Protein AF-A0A432UEW3-F1 (afdb_monomer_lite)

Sequence (160 aa):
MAYQWLPPSKKHQPLWPGECVEVRELSNGLRLEIWDYSRRLAGDRWLVGLLVQIPIHPDPRFFSSPEFYERFLREEEVFYYRYRKERHFVDEKERETVFETLKENFLRAALDYLSHPEFAERFLRAEVPLYERRVQWEEEVRRKEEEAEKMEELWRDRPI

Radius of gyration: 21.71 Å; chains: 1; bounding box: 68×24×52 Å

Foldseek 3Di:
DDDDDDADDPVDDGPAHKDFPDWDQFLLRWIKTWIWPKDDDDDQKIKTKIKIKIWAADDPVLAPDPVLVVVCCVPPRTDIDMDMDIDTRDGNVCNVVVNVVVVVVCCVVCRVVCNDNCNSVVVSNVVNVVSVVVVVVVVVVVVVVVVVVVVVVVVVPDDD

Secondary structure (DSSP, 8-state):
--------BTTB--SS--EEEEEEE-TTSPEEEEEE--EEEETTEEEEEEEEEEEEPPPGGGSSSHHHHHHHHHHTSSEEEEEEEEEEEEETTTHHHHHHHHHHHHHHHHHHHHTSTTHHHHHHHHHHHHHHHHHHHHHHHHHHHHHHHHHHHHHHT---

Structure (mmCIF, N/CA/C/O backbone):
data_AF-A0A432UEW3-F1
#
_entry.id   AF-A0A432UEW3-F1
#
loop_
_atom_site.group_PDB
_atom_site.id
_atom_site.type_symbol
_atom_site.label_atom_id
_atom_site.label_alt_id
_atom_site.label_comp_id
_atom_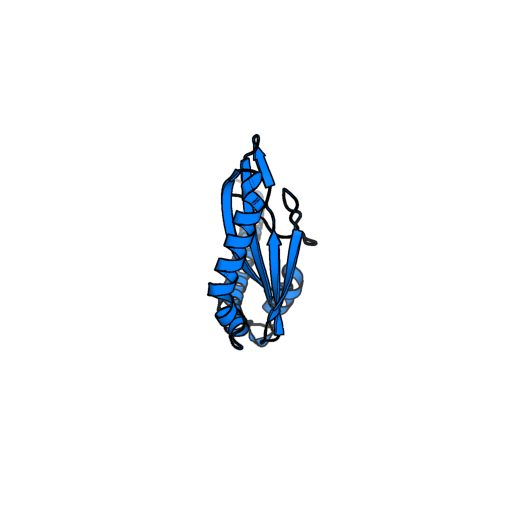site.label_asym_id
_atom_site.label_entity_id
_atom_site.label_seq_id
_atom_site.pdbx_PDB_ins_code
_atom_site.Cartn_x
_atom_site.Cartn_y
_atom_site.Cartn_z
_atom_site.occupancy
_atom_site.B_iso_or_equiv
_atom_site.auth_seq_id
_atom_site.auth_comp_id
_atom_site.auth_asym_id
_atom_site.auth_atom_id
_atom_site.pdbx_PDB_model_num
ATOM 1 N N . MET A 1 1 ? 14.642 12.620 4.068 1.00 53.34 1 MET A N 1
ATOM 2 C CA . MET A 1 1 ? 13.251 12.172 3.823 1.00 53.34 1 MET A CA 1
ATOM 3 C C . MET A 1 1 ? 12.720 11.556 5.108 1.00 53.34 1 MET A C 1
ATOM 5 O O . MET A 1 1 ? 13.492 10.893 5.789 1.00 53.34 1 MET A O 1
ATOM 9 N N . ALA A 1 2 ? 11.460 11.800 5.474 1.00 77.50 2 ALA A N 1
ATOM 10 C CA . ALA A 1 2 ? 10.847 11.118 6.615 1.00 77.50 2 ALA A CA 1
ATOM 11 C C . ALA A 1 2 ? 10.666 9.625 6.292 1.00 77.50 2 ALA A C 1
ATOM 13 O O . ALA A 1 2 ? 10.296 9.287 5.167 1.00 77.50 2 ALA A O 1
ATOM 14 N N . TYR A 1 3 ? 10.941 8.746 7.257 1.00 84.25 3 TYR A N 1
ATOM 15 C CA . TYR A 1 3 ? 10.779 7.301 7.086 1.00 84.25 3 TYR A CA 1
ATOM 16 C C . TYR A 1 3 ? 9.322 6.952 6.739 1.00 84.25 3 TYR A C 1
ATOM 18 O O . TYR A 1 3 ? 8.383 7.486 7.338 1.00 84.25 3 TYR A O 1
ATOM 26 N N . GLN A 1 4 ? 9.136 6.071 5.757 1.00 89.25 4 GLN A N 1
ATOM 27 C CA . GLN A 1 4 ? 7.827 5.544 5.384 1.00 89.25 4 GLN A CA 1
ATOM 28 C C . GLN A 1 4 ? 7.723 4.110 5.878 1.00 89.25 4 GLN A C 1
ATOM 30 O O . GLN A 1 4 ? 8.507 3.259 5.463 1.00 89.25 4 GLN A O 1
ATOM 35 N N . TRP A 1 5 ? 6.778 3.858 6.781 1.00 94.31 5 TRP A N 1
ATOM 36 C CA . TRP A 1 5 ? 6.542 2.505 7.257 1.00 94.31 5 TRP A CA 1
ATOM 37 C C . TRP A 1 5 ? 5.882 1.678 6.151 1.00 94.31 5 TRP A C 1
ATOM 39 O O . TRP A 1 5 ? 4.914 2.126 5.530 1.00 94.31 5 TRP A O 1
ATOM 49 N N . LEU A 1 6 ? 6.417 0.484 5.913 1.00 94.50 6 LEU A N 1
ATOM 50 C CA . LEU A 1 6 ? 5.873 -0.510 4.997 1.00 94.50 6 LEU A CA 1
ATOM 51 C C . LEU A 1 6 ? 5.756 -1.849 5.734 1.00 94.50 6 LEU A C 1
ATOM 53 O O . LEU A 1 6 ? 6.584 -2.129 6.605 1.00 94.50 6 LEU A O 1
ATOM 57 N N . PRO A 1 7 ? 4.784 -2.701 5.373 1.00 93.81 7 PRO A N 1
ATOM 58 C CA . PRO A 1 7 ? 4.665 -4.022 5.963 1.00 93.81 7 PRO A CA 1
ATOM 59 C C . PRO A 1 7 ? 5.916 -4.860 5.689 1.00 93.81 7 PRO A C 1
ATOM 61 O O . PRO A 1 7 ? 6.579 -4.666 4.661 1.00 93.81 7 PRO A O 1
ATOM 64 N N . PRO A 1 8 ? 6.247 -5.802 6.586 1.00 91.38 8 PRO A N 1
ATOM 65 C CA . PRO A 1 8 ? 7.364 -6.706 6.368 1.00 91.38 8 PRO A CA 1
ATOM 66 C C . PRO A 1 8 ? 7.162 -7.523 5.084 1.00 91.38 8 PRO A C 1
ATOM 68 O O . PRO A 1 8 ? 6.078 -8.040 4.817 1.00 91.38 8 PRO A O 1
ATOM 71 N N . SER A 1 9 ? 8.222 -7.654 4.290 1.00 89.00 9 SER A N 1
ATOM 72 C CA . SER A 1 9 ? 8.264 -8.448 3.060 1.00 89.00 9 SER A CA 1
ATOM 73 C C . SER A 1 9 ? 9.619 -9.145 2.923 1.00 89.00 9 SER A C 1
ATOM 75 O O . SER A 1 9 ? 10.547 -8.878 3.684 1.00 89.00 9 SER A O 1
ATOM 77 N N . LYS A 1 10 ? 9.786 -10.005 1.910 1.00 85.06 10 LYS A N 1
ATOM 78 C CA . LYS A 1 10 ? 11.089 -10.641 1.625 1.00 85.06 10 LYS A CA 1
ATOM 79 C C . LYS A 1 10 ? 12.219 -9.627 1.392 1.00 85.06 10 LYS A C 1
ATOM 81 O O . LYS A 1 10 ? 13.377 -9.956 1.615 1.00 85.06 10 LYS A O 1
ATOM 86 N N . LYS A 1 11 ? 11.886 -8.420 0.918 1.00 85.62 11 LYS A N 1
ATOM 87 C CA . LYS A 1 11 ? 12.845 -7.367 0.542 1.00 85.62 11 LYS A CA 1
ATOM 88 C C . LYS A 1 11 ? 12.912 -6.224 1.557 1.00 85.62 11 LYS A C 1
ATOM 90 O O . LYS A 1 11 ? 13.765 -5.352 1.427 1.00 85.62 11 LYS A O 1
ATOM 95 N N . HIS A 1 12 ? 12.015 -6.195 2.545 1.00 89.50 12 HIS A N 1
ATOM 96 C CA . HIS A 1 12 ? 11.904 -5.081 3.479 1.00 89.50 12 HIS A CA 1
ATOM 97 C C . HIS A 1 12 ? 11.569 -5.546 4.893 1.00 89.50 12 HIS A C 1
ATOM 99 O O . HIS A 1 12 ? 10.567 -6.221 5.117 1.00 89.50 12 HIS A O 1
ATOM 105 N N . GLN A 1 13 ? 12.365 -5.093 5.858 1.00 93.38 13 GLN A N 1
ATOM 106 C CA . GLN A 1 13 ? 12.051 -5.195 7.276 1.00 93.38 13 GLN A CA 1
ATOM 107 C C . GLN A 1 13 ? 11.826 -3.782 7.830 1.00 93.38 13 GLN A C 1
ATOM 109 O O . GLN A 1 13 ? 12.721 -2.940 7.698 1.00 93.38 13 GLN A O 1
ATOM 114 N N . PRO A 1 14 ? 10.656 -3.489 8.427 1.00 94.81 14 PRO A N 1
ATOM 115 C CA . PRO A 1 14 ? 10.401 -2.162 8.952 1.00 94.81 14 PRO A CA 1
ATOM 116 C C . PRO A 1 14 ? 11.228 -1.887 10.212 1.00 94.81 14 PRO A C 1
ATOM 118 O O . PRO A 1 14 ? 11.573 -2.798 10.963 1.00 94.81 14 PRO A O 1
ATOM 121 N N . LEU A 1 15 ? 11.514 -0.606 10.469 1.00 93.75 15 LEU A N 1
ATOM 122 C CA . LEU A 1 15 ? 12.294 -0.165 11.636 1.00 93.75 15 LEU A CA 1
ATOM 123 C C . LEU A 1 15 ? 11.607 -0.485 12.972 1.00 93.75 15 LEU A C 1
ATOM 125 O O . LEU A 1 15 ? 12.258 -0.524 14.012 1.00 93.75 15 LEU A O 1
ATOM 129 N N . TRP A 1 16 ? 10.291 -0.679 12.948 1.00 95.25 16 TRP A N 1
ATOM 130 C CA . TRP A 1 16 ? 9.495 -1.149 14.073 1.00 95.25 16 TRP A CA 1
ATOM 131 C C . TRP A 1 16 ? 8.341 -2.016 13.552 1.00 95.25 16 TRP A C 1
ATOM 133 O O . TRP A 1 16 ? 7.942 -1.864 12.391 1.00 95.25 16 TRP A O 1
ATOM 143 N N . PRO A 1 17 ? 7.810 -2.937 14.373 1.00 95.00 17 PRO A N 1
ATOM 144 C CA . PRO A 1 17 ? 6.758 -3.842 13.933 1.00 95.00 17 PRO A CA 1
ATOM 145 C C . PRO A 1 17 ? 5.433 -3.109 13.695 1.00 95.00 17 PRO A C 1
ATOM 147 O O . PRO A 1 17 ? 5.204 -2.013 14.199 1.00 95.00 17 PRO A O 1
ATOM 150 N N . GLY A 1 18 ? 4.554 -3.763 12.950 1.00 95.31 18 GLY A N 1
ATOM 151 C CA . GLY A 1 18 ? 3.145 -3.417 12.818 1.00 95.31 18 GLY A CA 1
ATOM 152 C C . GLY A 1 18 ? 2.343 -4.691 12.581 1.00 95.31 18 GLY A C 1
ATOM 153 O O . GLY A 1 18 ? 2.918 -5.744 12.294 1.00 95.31 18 GLY A O 1
ATOM 154 N N . GLU A 1 19 ? 1.031 -4.596 12.715 1.00 96.81 19 GLU A N 1
ATOM 155 C CA . GLU A 1 19 ? 0.112 -5.727 12.677 1.00 96.81 19 GLU A CA 1
ATOM 156 C C . GLU A 1 19 ? -0.939 -5.534 11.585 1.00 96.81 19 GLU A C 1
ATOM 158 O O . GLU A 1 19 ? -1.491 -4.445 11.430 1.00 96.81 19 GLU A O 1
ATOM 163 N N . CYS A 1 20 ? -1.219 -6.591 10.818 1.00 97.62 20 CYS A N 1
ATOM 164 C CA . CYS A 1 20 ? -2.353 -6.609 9.902 1.00 97.62 20 CYS A CA 1
ATOM 165 C C . CYS A 1 20 ? -3.611 -6.890 10.718 1.00 97.62 20 CYS A C 1
ATOM 167 O O . CYS A 1 20 ? -3.925 -8.041 11.015 1.00 97.62 20 CYS A O 1
ATOM 169 N N . VAL A 1 21 ? -4.291 -5.822 11.117 1.00 98.06 21 VAL A N 1
ATOM 170 C CA . VAL A 1 21 ? -5.452 -5.896 12.009 1.00 98.06 21 VAL A CA 1
ATOM 171 C C . VAL A 1 21 ? -6.718 -6.325 11.278 1.00 98.06 21 VAL A C 1
ATOM 173 O O . VAL A 1 21 ? -7.656 -6.812 11.903 1.00 98.06 21 VAL A O 1
ATOM 176 N N . GLU A 1 22 ? -6.771 -6.137 9.957 1.00 97.81 22 GLU A N 1
ATOM 177 C CA . GLU A 1 22 ? -7.961 -6.455 9.182 1.00 97.81 22 GLU A CA 1
ATOM 178 C C . GLU A 1 22 ? -7.650 -6.733 7.708 1.00 97.81 22 GLU A C 1
ATOM 180 O O . GLU A 1 22 ? -6.858 -6.039 7.068 1.00 97.81 22 GLU A O 1
ATOM 185 N N . VAL A 1 23 ? -8.332 -7.739 7.161 1.00 98.12 23 VAL A N 1
ATOM 186 C CA . VAL A 1 23 ? -8.316 -8.093 5.741 1.00 98.12 23 VAL A CA 1
ATOM 187 C C . VAL A 1 23 ? -9.758 -8.176 5.256 1.00 98.12 23 VAL A C 1
ATOM 189 O O . VAL A 1 23 ? -10.576 -8.863 5.866 1.00 98.12 23 VAL A O 1
ATOM 192 N N . ARG A 1 24 ? -10.071 -7.490 4.156 1.00 96.75 24 ARG A N 1
ATOM 193 C CA . ARG A 1 24 ? -11.399 -7.487 3.536 1.00 96.75 24 ARG A CA 1
ATOM 194 C C . ARG A 1 24 ? -11.308 -7.840 2.062 1.00 96.75 24 ARG A C 1
ATOM 196 O O . ARG A 1 24 ? -10.521 -7.241 1.337 1.00 96.75 24 ARG A O 1
ATOM 203 N N . GLU A 1 25 ? -12.172 -8.739 1.616 1.00 97.75 25 GLU A N 1
ATOM 204 C CA . GLU A 1 25 ? -12.438 -8.928 0.191 1.00 97.75 25 GLU A CA 1
ATOM 205 C C . GLU A 1 25 ? -13.431 -7.860 -0.275 1.00 97.75 25 GLU A C 1
ATOM 207 O O . GLU A 1 25 ? -14.487 -7.658 0.333 1.00 97.75 25 GLU A O 1
ATOM 212 N N . LEU A 1 26 ? -13.072 -7.143 -1.333 1.00 97.19 26 LEU A N 1
ATOM 213 C CA . LEU A 1 26 ? -13.914 -6.140 -1.971 1.00 97.19 26 LEU A CA 1
ATOM 214 C C . LEU A 1 26 ? -14.793 -6.795 -3.042 1.00 97.19 26 LEU A C 1
ATOM 216 O O . LEU A 1 26 ? -14.489 -7.866 -3.567 1.00 97.19 26 LEU A O 1
ATOM 220 N N . SER A 1 27 ? -15.890 -6.135 -3.412 1.00 96.69 27 SER A N 1
ATOM 221 C CA . SER A 1 27 ? -16.856 -6.680 -4.380 1.00 96.69 27 SER A CA 1
ATOM 222 C C . SER A 1 27 ? -16.297 -6.839 -5.801 1.00 96.69 27 SER A C 1
ATOM 224 O O . SER A 1 27 ? -16.848 -7.603 -6.589 1.00 96.69 27 SER A O 1
ATOM 226 N N . ASN A 1 28 ? -15.186 -6.173 -6.120 1.00 96.81 28 ASN A N 1
ATOM 227 C CA . ASN A 1 28 ? -14.425 -6.350 -7.360 1.00 96.81 28 ASN A CA 1
ATOM 228 C C . ASN A 1 28 ? -13.349 -7.453 -7.279 1.00 96.81 28 ASN A C 1
ATOM 230 O O . ASN A 1 28 ? -12.552 -7.584 -8.205 1.00 96.81 28 ASN A O 1
ATOM 234 N N . GLY A 1 29 ? -13.311 -8.235 -6.194 1.00 96.56 29 GLY A N 1
ATOM 235 C CA . GLY A 1 29 ? -12.363 -9.336 -5.998 1.00 96.56 29 GLY A CA 1
ATOM 236 C C . GLY A 1 29 ? -10.962 -8.905 -5.560 1.00 96.56 29 GLY A C 1
ATOM 237 O O . GLY A 1 29 ? -10.048 -9.726 -5.551 1.00 96.56 29 GLY A O 1
ATOM 238 N N . LEU A 1 30 ? -10.767 -7.625 -5.227 1.00 97.75 30 LEU A N 1
ATOM 239 C CA . LEU A 1 30 ? -9.520 -7.148 -4.641 1.00 97.75 30 LEU A CA 1
ATOM 240 C C . LEU A 1 30 ? -9.504 -7.373 -3.134 1.00 97.75 30 LEU A C 1
ATOM 242 O O . LEU A 1 30 ? -10.514 -7.211 -2.454 1.00 97.75 30 LEU A O 1
ATOM 246 N N . ARG A 1 31 ? -8.310 -7.623 -2.605 1.00 97.88 31 ARG A N 1
ATOM 247 C CA . ARG A 1 31 ? -8.081 -7.763 -1.172 1.00 97.88 31 ARG A CA 1
ATOM 248 C C . ARG A 1 31 ? -7.561 -6.454 -0.584 1.00 97.88 31 ARG A C 1
ATOM 250 O O . ARG A 1 31 ? -6.491 -5.984 -0.956 1.00 97.88 31 ARG A O 1
ATOM 257 N N . LEU A 1 32 ? -8.299 -5.878 0.354 1.00 98.25 32 LEU A N 1
ATOM 258 C CA . LEU A 1 32 ? -7.897 -4.709 1.127 1.00 98.25 32 LEU A CA 1
ATOM 259 C C . LEU A 1 32 ? -7.306 -5.146 2.463 1.00 98.25 32 LEU A C 1
ATOM 261 O O . LEU A 1 32 ? -7.931 -5.885 3.218 1.00 98.25 32 LEU A O 1
ATOM 265 N N . GLU A 1 33 ? -6.111 -4.661 2.767 1.00 98.38 33 GLU A N 1
ATOM 266 C CA . GLU A 1 33 ? -5.406 -4.935 4.013 1.00 98.38 33 GLU A CA 1
ATOM 267 C C . GLU A 1 33 ? -5.247 -3.652 4.817 1.00 98.38 33 GLU A C 1
ATOM 269 O O . GLU A 1 33 ? -4.820 -2.622 4.291 1.00 98.38 33 GLU A O 1
ATOM 274 N N . ILE A 1 34 ? -5.557 -3.728 6.105 1.00 98.38 34 ILE A N 1
ATOM 275 C CA . ILE A 1 34 ? -5.416 -2.632 7.053 1.00 98.38 34 ILE A CA 1
ATOM 276 C C . ILE A 1 34 ? -4.365 -3.026 8.077 1.00 98.38 34 ILE A C 1
ATOM 278 O O . ILE A 1 34 ? -4.439 -4.085 8.701 1.00 98.38 34 ILE A O 1
ATOM 282 N N . TRP A 1 35 ? -3.387 -2.150 8.239 1.00 98.50 35 TRP A N 1
ATOM 283 C CA . TRP A 1 35 ? -2.249 -2.333 9.114 1.00 98.50 35 TRP A CA 1
ATOM 284 C C . TRP A 1 35 ? -2.205 -1.228 10.163 1.00 98.50 35 TRP A C 1
ATOM 286 O O . TRP A 1 35 ? -2.279 -0.038 9.832 1.00 98.50 35 TRP A O 1
ATOM 296 N N . ASP A 1 36 ? -2.037 -1.641 11.414 1.00 98.44 36 ASP A N 1
ATOM 297 C CA . ASP A 1 36 ? -1.675 -0.774 12.526 1.00 98.44 36 ASP A CA 1
ATOM 298 C C . ASP A 1 36 ? -0.160 -0.846 12.739 1.00 98.44 36 ASP A C 1
ATOM 300 O O . ASP A 1 36 ? 0.387 -1.889 13.093 1.00 98.44 36 ASP A O 1
ATOM 304 N N . TYR A 1 37 ? 0.537 0.264 12.507 1.00 97.81 37 TYR A N 1
ATOM 305 C CA . TYR A 1 37 ? 1.969 0.393 12.799 1.00 97.81 37 TYR A CA 1
ATOM 306 C C . TYR A 1 37 ? 2.241 1.435 13.886 1.00 97.81 37 TYR A C 1
ATOM 308 O O . TYR A 1 37 ? 3.306 2.069 13.928 1.00 97.81 37 TYR A O 1
ATOM 316 N N . SER A 1 38 ? 1.263 1.633 14.769 1.00 97.75 38 SER A N 1
ATOM 317 C CA . SER A 1 38 ? 1.374 2.503 15.928 1.00 97.75 38 SER A CA 1
ATOM 318 C C . SER A 1 38 ? 2.561 2.106 16.795 1.00 97.75 38 SER A C 1
ATOM 320 O O . SER A 1 38 ? 2.832 0.933 17.048 1.00 97.75 38 SER A O 1
ATOM 322 N N . ARG A 1 39 ? 3.277 3.110 17.294 1.00 96.62 39 ARG A N 1
ATOM 323 C CA . ARG A 1 39 ? 4.417 2.898 18.182 1.00 96.62 39 ARG A CA 1
ATOM 324 C C . ARG A 1 39 ? 4.520 3.976 19.238 1.00 96.62 39 ARG A C 1
ATOM 326 O O . ARG A 1 39 ? 4.166 5.135 19.017 1.00 96.62 39 ARG A O 1
ATOM 333 N N . ARG A 1 40 ? 5.100 3.606 20.372 1.00 96.50 40 ARG A N 1
ATOM 334 C CA . ARG A 1 40 ? 5.467 4.546 21.426 1.00 96.50 40 ARG A CA 1
ATOM 335 C C . ARG A 1 40 ? 6.603 5.457 20.942 1.00 96.50 40 ARG A C 1
ATOM 337 O O . ARG A 1 40 ? 7.559 4.988 20.324 1.00 96.50 40 ARG A O 1
ATOM 344 N N . LEU A 1 41 ? 6.486 6.756 21.207 1.00 93.88 41 LEU A N 1
ATOM 345 C CA . LEU A 1 41 ? 7.506 7.764 20.903 1.00 93.88 41 LEU A CA 1
ATOM 346 C C . LEU A 1 41 ? 8.345 8.074 22.145 1.00 93.88 41 LEU A C 1
ATOM 348 O O . LEU A 1 41 ? 9.551 7.850 22.139 1.00 93.88 41 LEU A O 1
ATOM 352 N N . ALA A 1 42 ? 7.707 8.580 23.204 1.00 93.56 42 ALA A N 1
ATOM 353 C CA . ALA A 1 42 ? 8.348 8.939 24.469 1.00 93.56 42 ALA A CA 1
ATOM 354 C C . ALA A 1 42 ? 7.298 9.044 25.581 1.00 93.56 42 ALA A C 1
ATOM 356 O O . ALA A 1 42 ? 6.223 9.588 25.344 1.00 93.56 42 ALA A O 1
ATOM 357 N N . GLY A 1 43 ? 7.600 8.573 26.795 1.00 94.88 43 GLY A N 1
ATOM 358 C CA . GLY A 1 43 ? 6.636 8.629 27.902 1.00 94.88 43 GLY A CA 1
ATOM 359 C C . GLY A 1 43 ? 5.308 7.979 27.510 1.00 94.88 43 GLY A C 1
ATOM 360 O O . GLY A 1 43 ? 5.313 6.903 26.935 1.00 94.88 43 GLY A O 1
ATOM 361 N N . ASP A 1 44 ? 4.177 8.619 27.763 1.00 95.31 44 ASP A N 1
ATOM 362 C CA . ASP A 1 44 ? 2.834 8.170 27.356 1.00 95.31 44 ASP A CA 1
ATOM 363 C C . ASP A 1 44 ? 2.448 8.557 25.916 1.00 95.31 44 ASP A C 1
ATOM 365 O O . ASP A 1 44 ? 1.303 8.379 25.511 1.00 95.31 44 ASP A O 1
ATOM 369 N N . ARG A 1 45 ? 3.383 9.094 25.122 1.00 97.50 45 ARG A N 1
ATOM 370 C CA . ARG A 1 45 ? 3.099 9.626 23.787 1.00 97.50 45 ARG A CA 1
ATOM 371 C C . ARG A 1 45 ? 3.331 8.598 22.701 1.00 97.50 45 ARG A C 1
ATOM 373 O O . ARG A 1 45 ? 4.422 8.041 22.571 1.00 97.50 45 ARG A O 1
ATOM 380 N N . TRP A 1 46 ? 2.316 8.430 21.868 1.00 97.94 46 TRP A N 1
ATOM 381 C CA . TRP A 1 46 ? 2.276 7.493 20.759 1.00 97.94 46 TRP A CA 1
ATOM 382 C C . TRP A 1 46 ? 2.230 8.205 19.405 1.00 97.94 46 TRP A C 1
ATOM 384 O O . TRP A 1 46 ? 1.684 9.301 19.247 1.00 97.94 46 TRP A O 1
ATOM 394 N N . LEU A 1 47 ? 2.820 7.548 18.412 1.00 97.62 47 LEU A N 1
ATOM 395 C CA . LEU A 1 47 ? 2.448 7.680 17.014 1.00 97.62 47 LEU A CA 1
ATOM 396 C C . LEU A 1 47 ? 1.365 6.639 16.760 1.00 97.62 47 LEU A C 1
ATOM 398 O O . LEU A 1 47 ? 1.605 5.455 16.990 1.00 97.62 47 LEU A O 1
ATOM 402 N N . VAL A 1 48 ? 0.212 7.079 16.271 1.00 98.25 48 VAL A N 1
ATOM 403 C CA . VAL A 1 48 ? -0.843 6.207 15.759 1.00 98.25 48 VAL A CA 1
ATOM 404 C C . VAL A 1 48 ? -0.747 6.180 14.242 1.00 98.25 48 VAL A C 1
ATOM 406 O O . VAL A 1 48 ? -0.854 7.232 13.605 1.00 98.25 48 VAL A O 1
ATOM 409 N N . GLY A 1 49 ? -0.481 5.004 13.679 1.00 97.94 49 GLY A N 1
ATOM 410 C CA . GLY A 1 49 ? -0.148 4.824 12.267 1.00 97.94 49 GLY A CA 1
ATOM 411 C C . GLY A 1 49 ? -1.092 3.847 11.583 1.00 97.94 49 GLY A C 1
ATOM 412 O O . GLY A 1 49 ? -1.114 2.673 11.930 1.00 97.94 49 GLY A O 1
ATOM 413 N N . LEU A 1 50 ? -1.838 4.335 10.593 1.00 98.44 50 LEU A N 1
ATOM 414 C CA . LEU A 1 50 ? -2.720 3.547 9.739 1.00 98.44 50 LEU A CA 1
ATOM 415 C C . LEU A 1 50 ? -2.105 3.420 8.347 1.00 98.44 50 LEU A C 1
ATOM 417 O O . LEU A 1 50 ? -1.865 4.431 7.677 1.00 98.44 50 LEU A O 1
ATOM 421 N N . LEU A 1 51 ? -1.904 2.187 7.891 1.00 98.44 51 LEU A N 1
ATOM 422 C CA . LEU A 1 51 ? -1.620 1.885 6.494 1.00 98.44 51 LEU A CA 1
ATOM 423 C C . LEU A 1 51 ? -2.757 1.032 5.945 1.00 98.44 51 LEU A C 1
ATOM 425 O O . LEU A 1 51 ? -3.080 -0.015 6.491 1.00 98.44 51 LEU A O 1
ATOM 429 N N . VAL A 1 52 ? -3.318 1.460 4.824 1.00 98.12 52 VAL A N 1
ATOM 430 C CA . VAL A 1 52 ? -4.194 0.630 4.006 1.00 98.12 52 VAL A CA 1
ATOM 431 C C . VAL A 1 52 ? -3.459 0.281 2.731 1.00 98.12 52 VAL A C 1
ATOM 433 O O . VAL A 1 52 ? -2.887 1.171 2.097 1.00 98.12 52 VAL A O 1
ATOM 436 N N . GLN A 1 53 ? -3.482 -0.991 2.344 1.00 97.69 53 GLN A N 1
ATOM 437 C CA . GLN A 1 53 ? -2.907 -1.429 1.084 1.00 97.69 53 GLN A CA 1
ATOM 438 C C . GLN A 1 53 ? -3.790 -2.415 0.324 1.00 97.69 53 GLN A C 1
ATOM 440 O O . GLN A 1 53 ? -4.547 -3.174 0.921 1.00 97.69 53 GLN A O 1
ATOM 445 N N . ILE A 1 54 ? -3.670 -2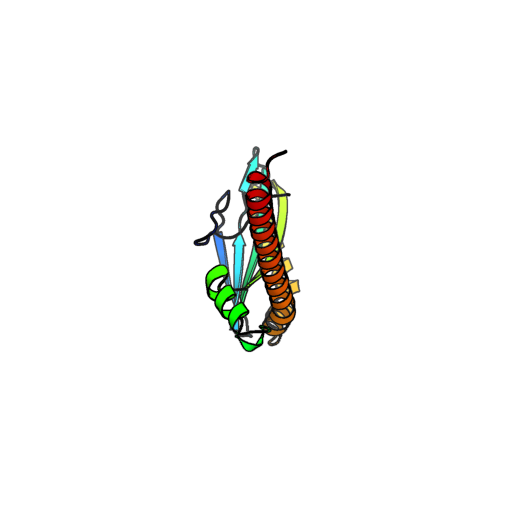.398 -1.003 1.00 98.12 54 ILE A N 1
ATOM 446 C CA . ILE A 1 54 ? -4.280 -3.381 -1.902 1.00 98.12 54 ILE A CA 1
ATOM 447 C C . ILE A 1 54 ? -3.183 -3.882 -2.852 1.00 98.12 54 ILE A C 1
ATOM 449 O O . ILE A 1 54 ? -2.658 -3.066 -3.620 1.00 98.12 54 ILE A O 1
ATOM 453 N N . PRO A 1 55 ? -2.817 -5.176 -2.816 1.00 97.31 55 PRO A N 1
ATOM 454 C CA . PRO A 1 55 ? -1.973 -5.784 -3.836 1.00 97.31 55 PRO A CA 1
ATOM 455 C C . PRO A 1 55 ? -2.753 -5.939 -5.150 1.00 97.31 55 PRO A C 1
ATOM 457 O O . PRO A 1 55 ? -3.853 -6.491 -5.173 1.00 97.31 55 PRO A O 1
ATOM 460 N N . ILE A 1 56 ? -2.180 -5.462 -6.253 1.00 97.88 56 ILE A N 1
ATOM 461 C CA . ILE A 1 56 ? -2.764 -5.507 -7.597 1.00 97.88 56 ILE A CA 1
ATOM 462 C C . ILE A 1 56 ? -1.749 -6.142 -8.546 1.00 97.88 56 ILE A C 1
ATOM 464 O O . ILE A 1 56 ? -0.665 -5.602 -8.778 1.00 97.88 56 ILE A O 1
ATOM 468 N N . HIS A 1 57 ? -2.121 -7.293 -9.103 1.00 96.94 57 HIS A N 1
ATOM 469 C CA . HIS A 1 57 ? -1.299 -8.040 -10.050 1.00 96.94 57 HIS A CA 1
ATOM 470 C C . HIS A 1 57 ? -1.641 -7.590 -11.475 1.00 96.94 57 HIS A C 1
ATOM 472 O O . HIS A 1 57 ? -2.794 -7.743 -11.893 1.00 96.94 57 HIS A O 1
ATOM 478 N N . PRO A 1 58 ? -0.693 -6.994 -12.214 1.00 97.19 58 PRO A N 1
ATOM 479 C CA . PRO A 1 58 ? -0.945 -6.566 -13.577 1.00 97.19 58 PRO A CA 1
ATOM 480 C C . PRO A 1 58 ? -0.900 -7.739 -14.560 1.00 97.19 58 PRO A C 1
ATOM 482 O O . PRO A 1 58 ? -0.138 -8.686 -14.393 1.00 97.19 58 PRO A O 1
ATOM 485 N N . ASP A 1 59 ? -1.685 -7.626 -15.627 1.00 96.06 59 ASP A N 1
ATOM 486 C CA . ASP A 1 59 ? -1.583 -8.478 -16.815 1.00 96.06 59 ASP A CA 1
ATOM 487 C C . ASP A 1 59 ? -0.526 -7.916 -17.795 1.00 96.06 59 ASP A C 1
ATOM 489 O O . ASP A 1 59 ? -0.369 -6.688 -17.859 1.00 96.06 59 ASP A O 1
ATOM 493 N N . PRO A 1 60 ? 0.162 -8.754 -18.602 1.00 97.12 60 PRO A N 1
ATOM 494 C CA . PRO A 1 60 ? 1.118 -8.292 -19.611 1.00 97.12 60 PRO A CA 1
ATOM 495 C C . PRO A 1 60 ? 0.597 -7.168 -20.515 1.00 97.12 60 PRO A C 1
ATOM 497 O O . PRO A 1 60 ? 1.367 -6.301 -20.915 1.00 97.12 60 PRO A O 1
ATOM 500 N N . ARG A 1 61 ? -0.712 -7.130 -20.809 1.00 97.19 61 ARG A N 1
ATOM 501 C CA . ARG A 1 61 ? -1.337 -6.117 -21.680 1.00 97.19 61 ARG A CA 1
ATOM 502 C C . ARG A 1 61 ? -1.197 -4.673 -21.190 1.00 97.19 61 ARG A C 1
ATOM 504 O O . ARG A 1 61 ? -1.497 -3.753 -21.946 1.00 97.19 61 ARG A O 1
ATOM 511 N N . PHE A 1 62 ? -0.857 -4.467 -19.916 1.00 97.62 62 PHE A N 1
ATOM 512 C CA . PHE A 1 62 ? -0.654 -3.131 -19.355 1.00 97.62 62 PHE A CA 1
ATOM 513 C C . PHE A 1 62 ? 0.731 -2.558 -19.661 1.00 97.62 62 PHE A C 1
ATOM 515 O O . PHE A 1 62 ? 0.908 -1.348 -19.535 1.00 97.62 62 PHE A O 1
ATOM 522 N N . PHE A 1 63 ? 1.680 -3.406 -20.053 1.00 98.19 63 PHE A N 1
ATOM 523 C CA . PHE A 1 63 ? 3.056 -3.026 -20.341 1.00 98.19 63 PHE A CA 1
ATOM 524 C C . PHE A 1 63 ? 3.239 -2.727 -21.829 1.00 98.19 63 PHE A C 1
ATOM 526 O O . PHE A 1 63 ? 2.554 -3.287 -22.687 1.00 98.19 63 PHE A O 1
ATOM 533 N N . SER A 1 64 ? 4.178 -1.837 -22.140 1.00 97.38 64 SER A N 1
ATOM 534 C CA . SER A 1 64 ? 4.519 -1.468 -23.513 1.00 97.38 64 SER A CA 1
ATOM 535 C C . SER A 1 64 ? 5.270 -2.575 -24.252 1.00 97.38 64 SER A C 1
ATOM 537 O O . SER A 1 64 ? 5.202 -2.634 -25.482 1.00 97.38 64 SER A O 1
ATOM 539 N N . SER A 1 65 ? 5.947 -3.472 -23.526 1.00 96.81 65 SER A N 1
ATOM 540 C CA . SER A 1 65 ? 6.614 -4.639 -24.100 1.00 96.81 65 SER A CA 1
ATOM 541 C C . SER A 1 65 ? 6.672 -5.832 -23.126 1.00 96.81 65 SER A C 1
ATOM 543 O O . SER A 1 65 ? 6.612 -5.640 -21.905 1.00 96.81 65 SER A O 1
ATOM 545 N N . PRO A 1 66 ? 6.806 -7.075 -23.634 1.00 96.56 66 PRO A N 1
ATOM 546 C CA . PRO A 1 66 ? 6.975 -8.263 -22.794 1.00 96.56 66 PRO A CA 1
ATOM 547 C C . PRO A 1 66 ? 8.191 -8.186 -21.861 1.00 96.56 66 PRO A C 1
ATOM 549 O O . PRO A 1 66 ? 8.124 -8.652 -20.727 1.00 96.56 66 PRO A O 1
ATOM 552 N N . GLU A 1 67 ? 9.281 -7.553 -22.299 1.00 96.19 67 GLU A N 1
ATOM 553 C CA . GLU A 1 67 ? 10.518 -7.419 -21.525 1.00 96.19 67 GLU A CA 1
ATOM 554 C C . GLU A 1 67 ? 10.302 -6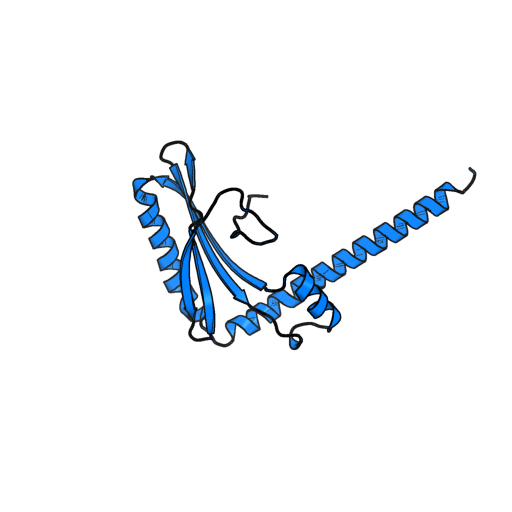.612 -20.237 1.00 96.19 67 GLU A C 1
ATOM 556 O O . GLU A 1 67 ? 10.822 -6.988 -19.181 1.00 96.19 67 GLU A O 1
ATOM 561 N N . PHE A 1 68 ? 9.494 -5.544 -20.289 1.00 97.19 68 PHE A N 1
ATOM 562 C CA . PHE A 1 68 ? 9.126 -4.781 -19.093 1.00 97.19 68 PHE A CA 1
ATOM 563 C C . PHE A 1 68 ? 8.302 -5.616 -18.118 1.00 97.19 68 PHE A C 1
ATOM 565 O O . PHE A 1 68 ? 8.558 -5.573 -16.915 1.00 97.19 68 PHE A O 1
ATOM 572 N N . TYR A 1 69 ? 7.346 -6.399 -18.619 1.00 97.69 69 TYR A N 1
ATOM 573 C CA . TYR A 1 69 ? 6.534 -7.267 -17.771 1.00 97.69 69 TYR A CA 1
ATOM 574 C C . TYR A 1 69 ? 7.374 -8.359 -17.097 1.00 97.69 69 TYR A C 1
ATOM 576 O O . TYR A 1 69 ? 7.277 -8.573 -15.888 1.00 97.69 69 TYR A O 1
ATOM 584 N N . GLU A 1 70 ? 8.257 -9.022 -17.844 1.00 96.94 70 GLU A N 1
ATOM 585 C CA . GLU A 1 70 ? 9.161 -10.028 -17.283 1.00 96.94 70 GLU A CA 1
ATOM 586 C C . GLU A 1 70 ? 10.114 -9.435 -16.244 1.00 96.94 70 GLU A C 1
ATOM 588 O O . GLU A 1 70 ? 10.401 -10.066 -15.222 1.00 96.94 70 GLU A O 1
ATOM 593 N N . ARG A 1 71 ? 10.617 -8.219 -16.488 1.00 96.06 71 ARG A N 1
ATOM 594 C CA . ARG A 1 71 ? 11.444 -7.496 -15.519 1.00 96.06 71 ARG A CA 1
ATOM 595 C C . ARG A 1 71 ? 10.646 -7.166 -14.258 1.00 96.06 71 ARG A C 1
ATOM 597 O O . ARG A 1 71 ? 11.127 -7.458 -13.161 1.00 96.06 71 ARG A O 1
ATOM 604 N N . PHE A 1 72 ? 9.412 -6.691 -14.408 1.00 96.50 72 PHE A N 1
ATOM 605 C CA . PHE A 1 72 ? 8.505 -6.416 -13.296 1.00 96.50 72 PHE A CA 1
ATOM 606 C C . PHE A 1 72 ? 8.259 -7.657 -12.432 1.00 96.50 72 PHE A C 1
ATOM 608 O O . PHE A 1 72 ? 8.366 -7.574 -11.209 1.00 96.50 72 PHE A O 1
ATOM 615 N N . LEU A 1 73 ? 8.014 -8.823 -13.036 1.00 95.88 73 LEU A N 1
ATOM 616 C CA . LEU A 1 73 ? 7.813 -10.073 -12.294 1.00 95.88 73 LEU A CA 1
ATOM 617 C C . LEU A 1 73 ? 9.035 -10.490 -11.458 1.00 95.88 73 LEU A C 1
ATOM 619 O O . LEU A 1 73 ? 8.876 -11.105 -10.407 1.00 95.88 73 LEU A O 1
ATOM 623 N N . ARG A 1 74 ? 10.257 -10.154 -11.892 1.00 94.00 74 ARG A N 1
ATOM 624 C CA . ARG A 1 74 ? 11.486 -10.432 -11.124 1.00 94.00 74 ARG A CA 1
ATOM 625 C C . ARG A 1 74 ? 11.713 -9.421 -9.996 1.00 94.00 74 ARG A C 1
ATOM 627 O O . ARG A 1 74 ? 12.225 -9.767 -8.926 1.00 94.00 74 ARG A O 1
ATOM 634 N N . GLU A 1 75 ? 11.385 -8.159 -10.245 1.00 91.81 75 GLU A N 1
ATOM 635 C CA . GLU A 1 75 ? 11.734 -7.040 -9.366 1.00 91.81 75 GLU A CA 1
ATOM 636 C C . GLU A 1 75 ? 10.658 -6.699 -8.339 1.00 91.81 75 GLU A C 1
ATOM 638 O O 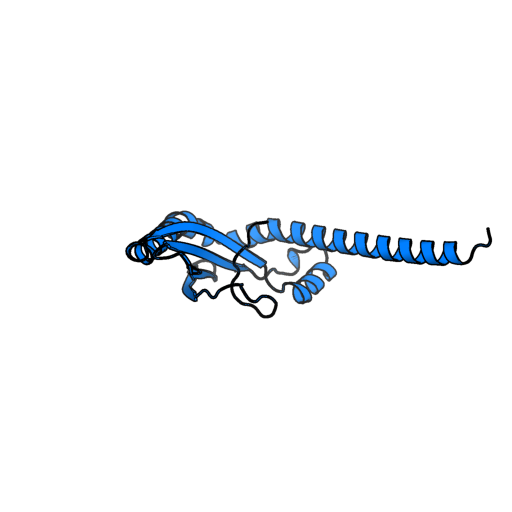. GLU A 1 75 ? 10.990 -6.447 -7.184 1.00 91.81 75 GLU A O 1
ATOM 643 N N . GLU A 1 76 ? 9.392 -6.699 -8.725 1.00 89.88 76 GLU A N 1
ATOM 644 C CA . GLU A 1 76 ? 8.301 -6.156 -7.907 1.00 89.88 76 GLU A CA 1
ATOM 645 C C . GLU A 1 76 ? 7.175 -7.177 -7.717 1.00 89.88 76 GLU A C 1
ATOM 647 O O . GLU A 1 76 ? 6.638 -7.269 -6.615 1.00 89.88 76 GLU A O 1
ATOM 652 N N . GLU A 1 77 ? 6.859 -7.971 -8.753 1.00 92.19 77 GLU A N 1
ATOM 653 C CA . GLU A 1 77 ? 5.794 -8.996 -8.820 1.00 92.19 77 GLU A CA 1
ATOM 654 C C . GLU A 1 77 ? 4.359 -8.446 -8.703 1.00 92.19 77 GLU A C 1
ATOM 656 O O . GLU A 1 77 ? 3.442 -8.924 -9.370 1.00 92.19 77 GLU A O 1
ATOM 661 N N . VAL A 1 78 ? 4.156 -7.409 -7.895 1.00 95.69 78 VAL A N 1
ATOM 662 C CA . VAL A 1 78 ? 2.852 -6.851 -7.554 1.00 95.69 78 VAL A CA 1
ATOM 663 C C . VAL A 1 78 ? 2.959 -5.344 -7.317 1.00 95.69 78 VAL A C 1
ATOM 665 O O . VAL A 1 78 ? 3.902 -4.854 -6.693 1.00 95.69 78 VAL A O 1
ATOM 668 N N . PHE A 1 79 ? 1.973 -4.588 -7.798 1.00 97.06 79 PHE A N 1
ATOM 669 C CA . PHE A 1 79 ? 1.838 -3.182 -7.434 1.00 97.06 79 PHE A CA 1
ATOM 670 C C . PHE A 1 79 ? 0.990 -3.055 -6.174 1.00 97.06 79 PHE A C 1
ATOM 672 O O . PHE A 1 79 ? 0.025 -3.790 -5.984 1.00 97.06 79 PHE A O 1
ATOM 679 N N . TYR A 1 80 ? 1.309 -2.083 -5.325 1.00 96.75 80 TYR A N 1
ATOM 680 C CA . TYR A 1 80 ? 0.518 -1.808 -4.131 1.00 96.75 80 TYR A CA 1
ATOM 681 C C . TYR A 1 80 ? -0.104 -0.427 -4.226 1.00 96.75 80 TYR A C 1
ATOM 683 O O . TYR A 1 80 ? 0.607 0.578 -4.172 1.00 96.75 80 TYR A O 1
ATOM 691 N N . TYR A 1 81 ? -1.433 -0.364 -4.261 1.00 97.62 81 TYR A N 1
ATOM 692 C CA . TYR A 1 81 ? -2.100 0.860 -3.837 1.00 97.62 81 TYR A CA 1
ATOM 693 C C . TYR A 1 81 ? -1.874 1.010 -2.334 1.00 97.62 81 TYR A C 1
ATOM 695 O O . TYR A 1 81 ? -2.118 0.060 -1.590 1.00 97.62 81 TYR A O 1
ATOM 703 N N . ARG A 1 82 ? -1.404 2.177 -1.879 1.00 96.81 82 ARG A N 1
ATOM 704 C CA . ARG A 1 82 ? -1.173 2.451 -0.456 1.00 96.81 82 ARG A CA 1
ATOM 705 C C . ARG A 1 82 ? -1.743 3.799 -0.050 1.00 96.81 82 ARG A C 1
ATOM 707 O O . ARG A 1 82 ? -1.413 4.828 -0.634 1.00 96.81 82 ARG A O 1
ATOM 714 N N . TYR A 1 83 ? -2.536 3.791 1.012 1.00 97.12 83 TYR A N 1
ATOM 715 C CA . TYR A 1 83 ? -2.964 4.987 1.721 1.00 97.12 83 TYR A CA 1
ATOM 716 C C . TYR A 1 83 ? -2.390 4.967 3.132 1.00 97.12 83 TYR A C 1
ATOM 718 O O . TYR A 1 83 ? -2.484 3.964 3.835 1.00 97.12 83 TYR A O 1
ATOM 726 N N . ARG A 1 84 ? -1.811 6.088 3.560 1.00 96.38 84 ARG A N 1
ATOM 727 C CA . ARG A 1 84 ? -1.159 6.204 4.863 1.00 96.38 84 ARG A CA 1
ATOM 728 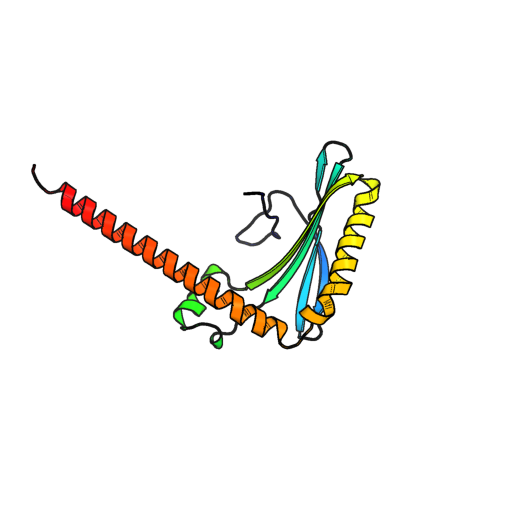C C . ARG A 1 84 ? -1.686 7.402 5.634 1.00 96.38 84 ARG A C 1
ATOM 730 O O . ARG A 1 84 ? -1.809 8.497 5.079 1.00 96.38 84 ARG A O 1
ATOM 737 N N . LYS A 1 85 ? -1.940 7.217 6.929 1.00 97.00 85 LYS A N 1
ATOM 738 C CA . LYS A 1 85 ? -2.353 8.296 7.823 1.00 97.00 85 LYS A CA 1
ATOM 739 C C . LYS A 1 85 ? -1.733 8.142 9.201 1.00 97.00 85 LYS A C 1
ATOM 741 O O . LYS A 1 85 ? -1.814 7.084 9.807 1.00 97.00 85 LYS A O 1
ATOM 746 N N . GLU A 1 86 ? -1.162 9.232 9.702 1.00 97.06 86 GLU A N 1
ATOM 747 C CA . GLU A 1 86 ? -0.480 9.258 10.995 1.00 97.06 86 GLU A CA 1
ATOM 748 C C . GLU A 1 86 ? -1.042 10.365 11.894 1.00 97.06 86 GLU A C 1
ATOM 750 O O . GLU A 1 86 ? -1.464 11.441 11.436 1.00 97.06 86 GLU A O 1
ATOM 755 N N . ARG A 1 87 ? -1.032 10.093 13.199 1.00 97.12 87 ARG A N 1
ATOM 756 C CA . ARG A 1 87 ? -1.245 11.061 14.276 1.00 97.12 87 ARG A CA 1
ATOM 757 C C . ARG A 1 87 ? -0.107 10.920 15.276 1.00 97.12 87 ARG A C 1
ATOM 759 O O . ARG A 1 87 ? 0.189 9.821 15.724 1.00 97.12 87 ARG A O 1
ATOM 766 N N . HIS A 1 88 ? 0.538 12.028 15.611 1.00 96.44 88 HIS A N 1
ATOM 767 C CA . HIS A 1 88 ? 1.645 12.054 16.567 1.00 96.44 88 HIS A CA 1
ATOM 768 C C . HIS A 1 88 ? 1.177 12.589 17.918 1.00 96.44 88 HIS A C 1
ATOM 770 O O . HIS A 1 88 ? 0.197 13.329 17.981 1.00 96.44 88 HIS A O 1
ATOM 776 N N . PHE A 1 89 ? 1.935 12.269 18.968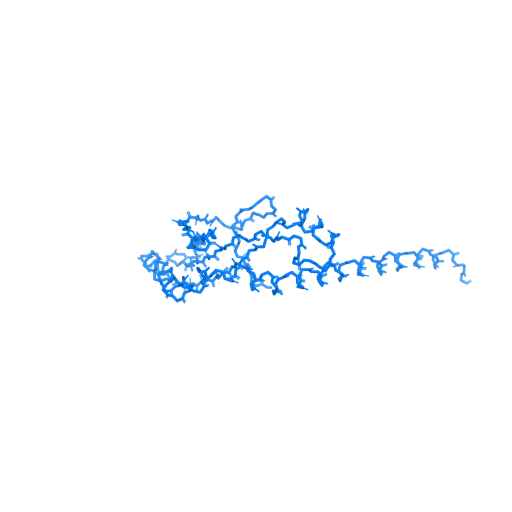 1.00 95.81 89 PHE A N 1
ATOM 777 C CA . PHE A 1 89 ? 1.732 12.761 20.335 1.00 95.81 89 PHE A CA 1
ATOM 778 C C . PHE A 1 89 ? 0.376 12.395 20.956 1.00 95.81 89 PHE A C 1
ATOM 780 O O . PHE A 1 89 ? -0.098 13.083 21.862 1.00 95.81 89 PHE A O 1
ATOM 787 N N . VAL A 1 90 ? -0.211 11.290 20.496 1.00 97.44 90 VAL A N 1
ATOM 788 C CA . VAL A 1 90 ? -1.459 10.740 21.032 1.00 97.44 90 VAL A CA 1
ATOM 789 C C . VAL A 1 90 ? -1.191 10.162 22.419 1.00 97.44 90 VAL A C 1
ATOM 791 O O . VAL A 1 90 ? -0.162 9.515 22.614 1.00 97.44 90 VAL A O 1
ATOM 794 N N . ASP A 1 91 ? -2.077 10.420 23.378 1.00 97.69 91 ASP A N 1
ATOM 795 C CA . ASP A 1 91 ? -2.003 9.793 24.698 1.00 97.69 91 ASP A CA 1
ATOM 796 C C . ASP A 1 91 ? -2.211 8.276 24.572 1.00 97.69 91 ASP A C 1
ATOM 798 O O . ASP A 1 91 ? -3.042 7.812 23.789 1.00 97.69 91 ASP A O 1
ATOM 802 N N . GLU A 1 92 ? -1.466 7.487 25.341 1.00 97.44 92 GLU A N 1
ATOM 803 C CA . GLU A 1 92 ? -1.576 6.025 25.363 1.00 97.44 92 GLU A CA 1
ATOM 804 C C . GLU A 1 92 ? -3.021 5.540 25.553 1.00 97.44 92 GLU A C 1
ATOM 806 O O . GLU A 1 92 ? -3.430 4.576 24.906 1.00 97.44 92 GLU A O 1
ATOM 811 N N . LYS A 1 93 ? -3.821 6.245 26.363 1.00 97.56 93 LYS A N 1
ATOM 812 C CA . LYS A 1 93 ? -5.231 5.908 26.621 1.00 97.56 93 LYS A CA 1
ATOM 813 C C . LYS A 1 93 ? -6.151 6.197 25.436 1.00 97.56 93 LYS A C 1
ATOM 815 O O . LYS A 1 93 ? -7.235 5.631 25.356 1.00 97.56 93 LYS A O 1
ATOM 820 N N . GLU A 1 94 ? -5.743 7.085 24.534 1.00 97.56 94 GLU A N 1
ATOM 821 C CA . GLU A 1 94 ? -6.518 7.484 23.355 1.00 97.56 94 GLU A CA 1
ATOM 822 C C . GLU A 1 94 ? -6.095 6.730 22.089 1.00 97.56 94 GLU A C 1
ATOM 824 O O . GLU A 1 94 ? -6.806 6.780 21.085 1.00 97.56 94 GLU A O 1
ATOM 829 N N . ARG A 1 95 ? -4.954 6.024 22.123 1.00 97.00 95 ARG A N 1
ATOM 830 C CA . ARG A 1 95 ? -4.339 5.338 20.975 1.00 97.00 95 ARG A CA 1
ATOM 831 C C . ARG A 1 95 ? -5.348 4.540 20.148 1.00 97.00 95 ARG A C 1
ATOM 833 O O . ARG A 1 95 ? -5.434 4.737 18.939 1.00 97.00 95 ARG A O 1
ATOM 840 N N . GLU A 1 96 ? -6.095 3.655 20.803 1.00 97.50 96 GLU A N 1
ATOM 841 C CA . GLU A 1 96 ? -7.040 2.742 20.144 1.00 97.50 96 GLU A CA 1
ATOM 842 C C . GLU A 1 96 ? -8.208 3.501 19.520 1.00 97.50 96 GLU A C 1
ATOM 844 O O . GLU A 1 96 ? -8.493 3.335 18.336 1.00 97.50 96 GLU A O 1
ATOM 849 N N . THR A 1 97 ? -8.819 4.417 20.272 1.00 98.25 97 THR A N 1
ATOM 850 C CA . THR A 1 97 ? -9.905 5.272 19.776 1.00 98.25 97 THR A CA 1
ATOM 851 C C . THR A 1 97 ? -9.469 6.089 18.561 1.00 98.25 97 THR A C 1
ATOM 853 O O . THR A 1 97 ? -10.215 6.212 17.586 1.00 98.25 97 THR A O 1
ATOM 856 N N . VAL A 1 98 ? -8.250 6.640 18.586 1.00 98.44 98 VAL A N 1
ATOM 857 C CA . VAL A 1 98 ? -7.695 7.394 17.458 1.00 98.44 98 VAL A CA 1
ATOM 858 C C . VAL A 1 98 ? -7.472 6.484 16.254 1.00 98.44 98 VAL A C 1
ATOM 860 O O . VAL A 1 98 ? -7.837 6.876 15.145 1.00 98.44 98 VAL A O 1
ATOM 863 N N . PHE A 1 99 ? -6.911 5.287 16.444 1.00 98.56 99 PHE A N 1
ATOM 864 C CA . PHE A 1 99 ? -6.690 4.337 15.354 1.00 98.56 99 PHE A CA 1
ATOM 865 C C . PHE A 1 99 ? -8.009 3.936 14.681 1.00 98.56 99 PHE A C 1
ATOM 867 O O . PHE A 1 99 ? -8.151 4.090 13.466 1.00 98.56 99 PHE A O 1
ATOM 874 N N . GLU A 1 100 ? -9.001 3.525 15.472 1.00 98.44 100 GLU A N 1
ATOM 875 C CA . GLU A 1 100 ? -10.326 3.147 14.974 1.00 98.44 100 GLU A CA 1
ATOM 876 C C . GLU A 1 100 ? -10.996 4.306 14.231 1.00 98.44 100 GLU A C 1
ATOM 878 O O . GLU A 1 100 ? -11.485 4.134 13.116 1.00 98.44 100 GLU A O 1
ATOM 883 N N . THR A 1 101 ? -10.895 5.528 14.760 1.00 98.31 101 THR A N 1
ATOM 884 C CA . THR A 1 101 ? -11.408 6.726 14.082 1.00 98.31 101 THR A CA 1
ATOM 885 C C . THR A 1 101 ? -10.729 6.954 12.726 1.00 98.31 101 THR A C 1
ATOM 887 O O . THR A 1 101 ? -11.390 7.324 11.752 1.00 98.31 101 THR A O 1
ATOM 890 N N . LEU A 1 102 ? -9.407 6.764 12.617 1.00 98.19 102 LEU A N 1
ATOM 891 C CA . LEU A 1 102 ? -8.702 6.884 11.333 1.00 98.19 102 LEU A CA 1
ATOM 892 C C . LEU A 1 102 ? -9.174 5.817 10.340 1.00 98.19 102 LEU A C 1
ATOM 894 O O . LEU A 1 102 ? -9.431 6.143 9.177 1.00 98.19 102 LEU A O 1
ATOM 898 N N . LYS A 1 103 ? -9.308 4.571 10.806 1.00 98.31 103 LYS A N 1
ATOM 899 C CA . LYS A 1 103 ? -9.749 3.426 10.007 1.00 98.31 103 LYS A CA 1
ATOM 900 C C . LYS A 1 103 ? -11.168 3.629 9.481 1.00 98.31 103 LYS A C 1
ATOM 902 O O . LYS A 1 103 ? -11.394 3.552 8.275 1.00 98.31 103 LYS A O 1
ATOM 907 N N . GLU A 1 104 ? -12.115 3.951 10.356 1.00 98.12 104 GLU A N 1
ATOM 908 C CA . GLU A 1 104 ? -13.519 4.156 9.994 1.00 98.12 104 GLU A CA 1
ATOM 909 C C . GLU A 1 104 ? -13.709 5.319 9.024 1.00 98.12 104 GLU A C 1
ATOM 911 O O . GLU A 1 104 ? -14.477 5.209 8.067 1.00 98.12 104 GLU A O 1
ATOM 916 N N . ASN A 1 105 ? -13.004 6.431 9.243 1.00 97.94 105 ASN A N 1
ATOM 917 C CA . ASN A 1 105 ? -13.070 7.576 8.339 1.00 97.94 105 ASN A CA 1
ATOM 918 C C . ASN A 1 105 ? -12.544 7.225 6.946 1.00 97.94 105 ASN A C 1
ATOM 920 O O . ASN A 1 105 ? -13.139 7.632 5.950 1.00 97.94 105 ASN A O 1
ATOM 924 N N . PHE A 1 106 ? -11.454 6.456 6.867 1.00 97.62 106 PHE A N 1
ATOM 925 C CA . PHE A 1 106 ? -10.946 5.970 5.590 1.00 97.62 106 PHE A CA 1
ATOM 926 C C . PHE A 1 106 ? -11.958 5.047 4.905 1.00 97.62 106 PHE A C 1
ATOM 928 O O . PHE A 1 106 ? -12.306 5.286 3.751 1.00 97.62 106 PHE A O 1
ATOM 935 N N . LEU A 1 107 ? -12.458 4.029 5.611 1.00 97.31 107 LEU A N 1
ATOM 936 C CA . LEU A 1 107 ? -13.394 3.058 5.043 1.00 97.31 107 LEU A CA 1
ATOM 937 C C . LEU A 1 107 ? -14.651 3.753 4.518 1.00 97.31 107 LEU A C 1
ATOM 939 O O . LEU A 1 107 ? -15.064 3.518 3.390 1.00 97.31 107 LEU A O 1
ATOM 943 N N . ARG A 1 108 ? -15.209 4.685 5.291 1.00 97.62 108 ARG A N 1
ATOM 944 C CA . ARG A 1 108 ? -16.391 5.455 4.890 1.00 97.62 108 ARG A CA 1
ATOM 945 C C . ARG A 1 108 ? -16.170 6.291 3.631 1.00 97.62 108 ARG A C 1
ATOM 947 O O . ARG A 1 108 ? -17.107 6.484 2.869 1.00 97.62 108 ARG A O 1
ATOM 954 N N . ALA A 1 109 ? -14.963 6.816 3.433 1.00 96.88 109 ALA A N 1
ATOM 955 C CA . ALA A 1 109 ? -14.661 7.705 2.315 1.00 96.88 109 ALA A CA 1
ATOM 956 C C . ALA A 1 109 ? -14.191 6.964 1.053 1.00 96.88 109 ALA A C 1
ATOM 958 O O . ALA A 1 109 ? -14.441 7.432 -0.054 1.00 96.88 109 ALA A O 1
ATOM 959 N N . ALA A 1 110 ? -13.470 5.852 1.209 1.00 95.94 110 ALA A N 1
ATOM 960 C CA . ALA A 1 110 ? -12.736 5.219 0.116 1.00 95.94 110 ALA A CA 1
ATOM 961 C C . ALA A 1 110 ? -13.334 3.887 -0.349 1.00 95.94 110 ALA A C 1
ATOM 963 O O . ALA A 1 110 ? -13.051 3.477 -1.474 1.00 95.94 110 ALA A O 1
ATOM 964 N N . LEU A 1 111 ? -14.135 3.198 0.473 1.00 95.44 111 LEU A N 1
ATOM 965 C CA . LEU A 1 111 ? -14.514 1.809 0.196 1.00 95.44 111 LEU A CA 1
ATOM 966 C C . LEU A 1 111 ? -15.277 1.650 -1.125 1.00 95.44 111 LEU A C 1
ATOM 968 O O . LEU A 1 111 ? -14.946 0.750 -1.893 1.00 95.44 111 LEU A O 1
ATOM 972 N N . ASP A 1 112 ? -16.216 2.547 -1.430 1.00 95.94 112 ASP A N 1
ATOM 973 C CA . ASP A 1 112 ? -16.983 2.508 -2.684 1.00 95.94 112 ASP A CA 1
ATOM 974 C C . ASP A 1 112 ? -16.082 2.692 -3.911 1.00 95.94 112 ASP A C 1
ATOM 976 O O . ASP A 1 112 ? -16.201 1.970 -4.900 1.00 95.94 112 ASP A O 1
ATOM 980 N N . TYR A 1 113 ? -15.130 3.625 -3.829 1.00 96.75 113 TYR A N 1
ATOM 981 C CA . TYR A 1 113 ? -14.169 3.877 -4.901 1.00 96.75 113 TYR A CA 1
ATOM 982 C C . TYR A 1 113 ? -13.240 2.679 -5.123 1.00 96.75 113 TYR A C 1
ATOM 984 O O . TYR A 1 113 ? -13.041 2.250 -6.259 1.00 96.75 113 TYR A O 1
ATOM 992 N N . LEU A 1 114 ? -12.697 2.113 -4.042 1.00 97.25 114 LEU A N 1
ATOM 993 C CA . LEU A 1 114 ? -11.774 0.976 -4.105 1.00 97.25 114 LEU A CA 1
ATOM 994 C C . LEU A 1 114 ? -12.467 -0.314 -4.552 1.00 97.25 114 LEU A C 1
ATOM 996 O O . LEU A 1 114 ? -11.834 -1.168 -5.169 1.00 97.25 114 LEU A O 1
ATOM 1000 N N . SER A 1 115 ? -13.766 -0.438 -4.275 1.00 97.62 115 SER A N 1
ATOM 1001 C CA . SER A 1 115 ? -14.595 -1.575 -4.684 1.00 97.62 115 SER A CA 1
ATOM 1002 C C . SER A 1 115 ? -15.115 -1.453 -6.119 1.00 97.62 115 SER A C 1
ATOM 1004 O O . SER A 1 115 ? -15.749 -2.378 -6.625 1.00 97.62 115 SER A O 1
ATOM 1006 N N . HIS A 1 116 ? -14.863 -0.333 -6.802 1.00 98.00 116 HIS A N 1
ATOM 1007 C CA . HIS A 1 116 ? -15.321 -0.145 -8.172 1.00 98.00 116 HIS A CA 1
ATOM 1008 C C . HIS A 1 116 ? -14.634 -1.151 -9.124 1.00 98.00 116 HIS A C 1
ATOM 1010 O O . HIS A 1 116 ? -13.413 -1.319 -9.039 1.00 98.00 116 HIS A O 1
ATOM 1016 N N . PRO A 1 117 ? -15.350 -1.791 -10.072 1.00 97.25 117 PRO A N 1
ATOM 1017 C CA . PRO A 1 117 ? -14.769 -2.800 -10.970 1.00 97.25 117 PRO A CA 1
ATOM 1018 C C . PRO A 1 117 ? -13.554 -2.309 -11.772 1.00 97.25 117 PRO A C 1
ATOM 1020 O O . PRO A 1 117 ? -12.599 -3.045 -11.990 1.00 97.25 117 PRO A O 1
ATOM 1023 N N . GLU A 1 118 ? -13.559 -1.038 -12.172 1.00 97.19 118 GLU A N 1
ATOM 1024 C CA . GLU A 1 118 ? -12.464 -0.430 -12.944 1.00 97.19 118 GLU A CA 1
ATOM 1025 C C . GLU A 1 118 ? -11.292 0.090 -12.095 1.00 97.19 118 GLU A C 1
ATOM 1027 O O . GLU A 1 118 ? -10.327 0.612 -12.655 1.00 97.19 118 GLU A O 1
ATOM 1032 N N . PHE A 1 119 ? -11.358 0.009 -10.761 1.00 97.88 119 PHE A N 1
ATOM 1033 C CA . PHE A 1 119 ? -10.333 0.600 -9.894 1.00 97.88 119 PHE A CA 1
ATOM 1034 C C . PHE A 1 119 ? -8.931 0.054 -10.210 1.00 97.88 119 PHE A C 1
ATOM 1036 O O . PHE A 1 119 ? -8.016 0.839 -10.467 1.00 97.88 119 PHE A O 1
ATOM 1043 N N . ALA A 1 120 ? -8.779 -1.274 -10.268 1.00 97.69 120 ALA A N 1
ATOM 1044 C CA . ALA A 1 120 ? -7.497 -1.914 -10.564 1.00 97.69 120 ALA A CA 1
ATOM 1045 C C . ALA A 1 120 ? -6.963 -1.519 -11.946 1.00 97.69 120 ALA A C 1
ATOM 1047 O O . ALA A 1 120 ? -5.794 -1.171 -12.081 1.00 97.69 120 ALA A O 1
ATOM 1048 N N . GLU A 1 121 ? -7.822 -1.513 -12.969 1.00 97.81 121 GLU A N 1
ATOM 1049 C CA . GLU A 1 121 ? -7.414 -1.139 -14.323 1.00 97.81 121 GLU A CA 1
ATOM 1050 C C . GLU A 1 121 ? -6.925 0.313 -14.386 1.00 97.81 121 GLU A C 1
ATOM 1052 O O . GLU A 1 121 ? -5.862 0.586 -14.946 1.00 97.81 121 GLU A O 1
ATOM 1057 N N . ARG A 1 122 ? -7.668 1.249 -13.786 1.00 97.94 122 ARG A N 1
ATOM 1058 C CA . ARG A 1 122 ? -7.287 2.668 -13.756 1.00 97.94 122 ARG A CA 1
ATOM 1059 C C . ARG A 1 122 ? -5.988 2.889 -12.992 1.00 97.94 122 ARG A C 1
ATOM 1061 O O . ARG A 1 122 ? -5.150 3.666 -13.440 1.00 97.94 122 ARG A O 1
ATOM 1068 N N . PHE A 1 123 ? -5.815 2.193 -11.872 1.00 98.38 123 PHE A N 1
ATOM 1069 C CA . PHE A 1 123 ? -4.586 2.234 -11.090 1.00 98.38 123 PHE A CA 1
ATOM 1070 C C . PHE A 1 123 ? -3.384 1.743 -11.909 1.00 98.38 123 PHE A C 1
ATOM 1072 O O . PHE A 1 123 ? -2.386 2.450 -12.021 1.00 98.38 123 PHE A O 1
ATOM 1079 N N . LEU A 1 124 ? -3.498 0.587 -12.569 1.00 98.38 124 LEU A N 1
ATOM 1080 C CA . LEU A 1 124 ? -2.415 0.030 -13.384 1.00 98.38 124 LEU A CA 1
ATOM 1081 C C . LEU A 1 124 ? -2.050 0.917 -14.578 1.00 98.38 124 LEU A C 1
ATOM 1083 O O . LEU A 1 124 ? -0.871 1.085 -14.879 1.00 98.38 124 LEU A O 1
ATOM 1087 N N . ARG A 1 125 ? -3.040 1.550 -15.219 1.00 98.06 125 ARG A N 1
ATOM 1088 C CA . ARG A 1 125 ? -2.795 2.527 -16.295 1.00 98.06 125 ARG A CA 1
ATOM 1089 C C . ARG A 1 125 ? -1.999 3.751 -15.829 1.00 98.06 125 ARG A C 1
ATOM 1091 O O . ARG A 1 125 ? -1.385 4.405 -16.666 1.00 98.06 125 ARG A O 1
ATOM 1098 N N . ALA A 1 126 ? -2.007 4.064 -14.534 1.00 98.00 126 ALA A N 1
ATOM 1099 C CA . ALA A 1 126 ? -1.202 5.137 -13.958 1.00 98.00 126 ALA A CA 1
ATOM 1100 C C . ALA A 1 126 ? 0.189 4.650 -13.509 1.00 98.00 126 ALA A C 1
ATOM 1102 O O . ALA A 1 126 ? 1.188 5.310 -13.799 1.00 98.00 126 ALA A O 1
ATOM 1103 N N . GLU A 1 127 ? 0.265 3.496 -12.841 1.00 98.12 127 GLU A N 1
ATOM 1104 C CA . GLU A 1 127 ? 1.505 2.995 -12.232 1.00 98.12 127 GLU A CA 1
ATOM 1105 C C . GLU A 1 127 ? 2.471 2.347 -13.230 1.00 98.12 127 GLU A C 1
ATOM 1107 O O . GLU A 1 127 ? 3.680 2.569 -13.140 1.00 98.12 127 GLU A O 1
ATOM 1112 N N . VAL A 1 128 ? 1.978 1.591 -14.216 1.00 98.31 128 VAL A N 1
ATOM 1113 C CA . VAL A 1 128 ? 2.857 0.890 -15.170 1.00 98.31 128 VAL A CA 1
ATOM 1114 C C . VAL A 1 128 ? 3.731 1.867 -15.973 1.00 98.31 128 VAL A C 1
ATOM 1116 O O . VAL A 1 128 ? 4.948 1.680 -15.996 1.00 98.31 128 VAL A O 1
ATOM 1119 N N . PRO A 1 129 ? 3.213 2.985 -16.521 1.00 98.12 129 PRO A N 1
ATOM 1120 C CA . PRO A 1 129 ? 4.063 3.974 -17.190 1.00 98.12 129 PRO A CA 1
ATOM 1121 C C . PRO A 1 129 ? 5.080 4.672 -16.271 1.00 98.12 129 PRO A C 1
ATOM 1123 O O . PRO A 1 129 ? 6.065 5.239 -16.749 1.00 98.12 129 PRO A O 1
ATOM 1126 N N . LEU A 1 130 ? 4.840 4.723 -14.956 1.00 97.69 130 LEU A N 1
ATOM 1127 C CA . LEU A 1 130 ? 5.822 5.233 -13.991 1.00 97.69 130 LEU A CA 1
ATOM 1128 C C . LEU A 1 130 ? 6.939 4.211 -13.765 1.00 97.69 130 LEU A C 1
ATOM 1130 O O . LEU A 1 130 ? 8.110 4.590 -13.754 1.00 97.69 130 LEU A O 1
ATOM 1134 N N . TYR A 1 131 ? 6.576 2.932 -13.642 1.00 97.50 131 TYR A N 1
ATOM 1135 C CA . TYR A 1 131 ? 7.524 1.825 -13.555 1.00 97.50 131 TYR A CA 1
ATOM 1136 C C . TYR A 1 131 ? 8.440 1.771 -14.784 1.00 97.50 131 TYR A C 1
ATOM 1138 O O . TYR A 1 131 ? 9.659 1.813 -14.634 1.00 97.50 131 TYR A O 1
ATOM 1146 N N . GLU A 1 132 ? 7.880 1.763 -15.994 1.00 97.50 132 GLU A N 1
ATOM 1147 C CA . GLU A 1 132 ? 8.671 1.653 -17.227 1.00 97.50 132 GLU A CA 1
ATOM 1148 C C . GLU A 1 132 ? 9.642 2.824 -17.399 1.00 97.50 132 GLU A C 1
ATOM 1150 O O . GLU A 1 132 ? 10.810 2.616 -17.720 1.00 97.50 132 GLU A O 1
ATOM 1155 N N . ARG A 1 133 ? 9.208 4.056 -17.096 1.00 97.62 133 ARG A N 1
ATOM 1156 C CA . ARG A 1 133 ? 10.097 5.229 -17.128 1.00 97.62 133 ARG A CA 1
ATOM 1157 C C . ARG A 1 133 ? 11.256 5.115 -16.144 1.00 97.62 133 ARG A C 1
ATOM 1159 O O . ARG A 1 133 ? 12.369 5.517 -16.471 1.00 97.62 133 ARG A O 1
ATOM 1166 N N . ARG A 1 134 ? 11.004 4.583 -14.944 1.00 96.50 134 ARG A N 1
ATOM 1167 C CA . ARG A 1 134 ? 12.053 4.344 -13.944 1.00 96.50 134 ARG A CA 1
ATOM 1168 C C . ARG A 1 134 ? 13.060 3.315 -14.455 1.00 96.50 134 ARG A C 1
ATOM 1170 O O . ARG A 1 134 ? 14.256 3.576 -14.413 1.00 96.50 134 ARG A O 1
ATOM 1177 N N . VAL A 1 135 ? 12.571 2.201 -14.993 1.00 95.12 135 VAL A N 1
ATOM 1178 C CA . VAL A 1 135 ? 13.392 1.136 -15.586 1.00 95.12 135 VAL A CA 1
ATOM 1179 C C . VAL A 1 135 ? 14.265 1.668 -16.724 1.00 95.12 135 VAL A C 1
ATOM 1181 O O . VAL A 1 135 ? 15.468 1.418 -16.743 1.00 95.12 135 VAL A O 1
ATOM 1184 N N . GLN A 1 136 ? 13.684 2.444 -17.641 1.00 95.69 136 GLN A N 1
ATOM 1185 C CA . GLN A 1 136 ? 14.412 3.064 -18.752 1.00 95.69 136 GLN A CA 1
ATOM 1186 C C . GLN A 1 136 ? 15.503 4.012 -18.253 1.00 95.69 136 GLN A C 1
ATOM 1188 O O . GLN A 1 136 ? 16.638 3.951 -18.717 1.00 95.69 136 GLN A O 1
ATOM 1193 N N . TRP A 1 137 ? 15.176 4.862 -17.277 1.00 95.19 137 TRP A N 1
ATOM 1194 C CA . TRP A 1 137 ? 16.143 5.775 -16.675 1.00 95.19 137 TRP A CA 1
ATOM 1195 C C . TRP A 1 137 ? 17.322 5.027 -16.041 1.00 95.19 137 TRP A C 1
ATOM 1197 O O . TRP A 1 137 ? 18.473 5.393 -16.266 1.00 95.19 137 TRP A O 1
ATOM 1207 N N . GLU A 1 138 ? 17.057 3.964 -15.280 1.00 92.81 138 GLU A N 1
ATOM 1208 C CA . GLU A 1 138 ? 18.100 3.127 -14.674 1.00 92.81 138 GLU A CA 1
ATOM 1209 C C . GLU A 1 138 ? 19.022 2.499 -15.729 1.00 92.81 138 GLU A C 1
ATOM 1211 O O . GLU A 1 138 ? 20.240 2.476 -15.555 1.00 92.81 138 GLU A O 1
ATOM 1216 N N . GLU A 1 139 ? 18.463 2.022 -16.843 1.00 92.06 139 GLU A N 1
ATOM 1217 C CA . GLU A 1 139 ? 19.246 1.460 -17.948 1.00 92.06 139 GLU A CA 1
ATOM 1218 C C . GLU A 1 139 ? 20.097 2.514 -18.660 1.00 92.06 139 GLU A C 1
ATOM 1220 O O . GLU A 1 139 ? 21.252 2.247 -18.997 1.00 92.06 139 GLU A O 1
ATOM 1225 N N . GLU A 1 140 ? 19.560 3.718 -18.867 1.00 93.56 140 GLU A N 1
ATOM 1226 C CA . GLU A 1 140 ? 20.311 4.830 -19.449 1.00 93.56 140 GLU A CA 1
ATOM 1227 C C . GLU A 1 140 ? 21.460 5.291 -18.554 1.00 93.56 140 GLU A C 1
ATOM 1229 O O . GLU A 1 140 ? 22.547 5.571 -19.065 1.00 93.56 140 GLU A O 1
ATOM 1234 N N . VAL A 1 141 ? 21.230 5.374 -17.239 1.00 94.12 141 VAL A N 1
ATOM 1235 C CA . VAL A 1 141 ? 22.271 5.711 -16.259 1.00 94.12 141 VAL A CA 1
ATOM 1236 C C . VAL A 1 141 ? 23.371 4.657 -16.293 1.00 94.12 141 VAL A C 1
ATOM 1238 O O . VAL A 1 141 ? 24.524 5.015 -16.518 1.00 94.12 141 VAL A O 1
ATOM 1241 N N . ARG A 1 142 ? 23.013 3.369 -16.199 1.00 92.56 142 ARG A N 1
ATOM 1242 C CA . ARG A 1 142 ? 23.980 2.265 -16.265 1.00 92.56 142 ARG A CA 1
ATOM 1243 C C . ARG A 1 142 ? 24.807 2.306 -17.551 1.00 92.56 142 ARG A C 1
ATOM 1245 O O . ARG A 1 142 ? 26.025 2.190 -17.505 1.00 92.56 142 ARG A O 1
ATOM 1252 N N . ARG A 1 143 ? 24.165 2.521 -18.706 1.00 93.06 143 ARG A N 1
ATOM 1253 C CA . ARG A 1 143 ? 24.868 2.610 -19.997 1.00 93.06 143 ARG A CA 1
ATOM 1254 C C . ARG A 1 143 ? 25.871 3.765 -20.022 1.00 93.06 143 ARG A C 1
ATOM 1256 O O . ARG A 1 143 ? 26.980 3.588 -20.509 1.00 93.06 143 ARG A O 1
ATOM 1263 N N . LYS A 1 144 ? 25.496 4.937 -19.502 1.00 92.25 144 LYS A N 1
ATOM 1264 C CA . LYS A 1 144 ? 26.394 6.100 -19.435 1.00 92.25 144 LYS A CA 1
ATOM 1265 C C . LYS A 1 144 ? 27.574 5.866 -18.497 1.00 92.25 144 LYS A C 1
ATOM 1267 O O . LYS A 1 144 ? 28.667 6.324 -18.804 1.00 92.25 144 LYS A O 1
ATOM 1272 N N . GLU A 1 145 ? 27.360 5.177 -17.380 1.00 91.75 145 GLU A N 1
ATOM 1273 C CA . GLU A 1 145 ? 28.432 4.793 -16.454 1.00 91.75 145 GLU A CA 1
ATOM 1274 C C . GLU A 1 145 ? 29.418 3.825 -17.123 1.00 91.75 145 GLU A C 1
ATOM 1276 O O . GLU A 1 145 ? 30.618 4.079 -17.098 1.00 91.75 145 GLU A O 1
ATOM 1281 N N . GLU A 1 146 ? 28.924 2.796 -17.821 1.00 91.62 146 GLU A N 1
ATOM 1282 C CA . GLU A 1 146 ? 29.762 1.864 -18.595 1.00 91.62 146 GLU A CA 1
ATOM 1283 C C . GLU A 1 146 ? 30.533 2.563 -19.729 1.00 91.62 146 GLU A C 1
ATOM 1285 O O . GLU A 1 146 ? 31.682 2.228 -20.018 1.00 91.62 146 GLU A O 1
ATOM 1290 N N . GLU A 1 147 ? 29.905 3.520 -20.417 1.00 91.06 147 GLU A N 1
ATOM 1291 C CA . GLU A 1 147 ? 30.564 4.336 -21.440 1.00 91.06 147 GLU A CA 1
ATOM 1292 C C . GLU A 1 147 ? 31.638 5.238 -20.825 1.00 91.06 147 GLU A C 1
ATOM 1294 O O . GLU A 1 147 ? 32.737 5.322 -21.368 1.00 91.06 147 GLU A O 1
ATOM 1299 N N . ALA A 1 148 ? 31.354 5.886 -19.693 1.00 88.75 148 ALA A N 1
ATOM 1300 C CA . ALA A 1 148 ? 32.313 6.728 -18.988 1.00 88.75 148 ALA A CA 1
ATOM 1301 C C . ALA A 1 148 ? 33.522 5.920 -18.499 1.00 88.75 148 ALA A C 1
ATOM 1303 O O . ALA A 1 148 ? 34.647 6.349 -18.730 1.00 88.75 148 ALA A O 1
ATOM 1304 N N . GLU A 1 149 ? 33.302 4.735 -17.924 1.00 87.62 149 GLU A N 1
ATOM 1305 C CA . GLU A 1 149 ? 34.365 3.822 -17.489 1.00 87.62 149 GLU A CA 1
ATOM 1306 C C . GLU A 1 149 ? 35.253 3.402 -18.669 1.00 87.62 149 GLU A C 1
ATOM 1308 O O . GLU A 1 149 ? 36.469 3.571 -18.621 1.00 87.62 149 GLU A O 1
ATOM 1313 N N . LYS A 1 150 ? 34.655 2.974 -19.791 1.00 89.31 150 LYS A N 1
ATOM 1314 C CA . LYS A 1 150 ? 35.404 2.641 -21.019 1.00 89.31 150 LYS A CA 1
ATOM 1315 C C . LYS A 1 150 ? 36.198 3.825 -21.558 1.00 89.31 150 LYS A C 1
ATOM 1317 O O . LYS A 1 150 ? 37.305 3.652 -22.065 1.00 89.31 150 LYS A O 1
ATOM 1322 N N . MET A 1 151 ? 35.629 5.028 -21.495 1.00 76.50 151 MET A N 1
ATOM 1323 C CA . MET A 1 151 ? 36.336 6.234 -21.909 1.00 76.50 151 MET A CA 1
ATOM 1324 C C . MET A 1 151 ? 37.497 6.522 -20.955 1.00 76.50 151 MET A C 1
ATOM 1326 O O . MET A 1 151 ? 38.600 6.757 -21.434 1.00 76.50 151 MET A O 1
ATOM 1330 N N . GLU A 1 152 ? 37.298 6.472 -19.638 1.00 83.25 152 GLU A N 1
ATOM 1331 C CA . GLU A 1 152 ? 38.365 6.655 -18.645 1.00 83.25 152 GLU A CA 1
ATOM 1332 C C . GLU A 1 152 ? 39.507 5.651 -18.833 1.00 83.25 152 GLU A C 1
ATOM 1334 O O . GLU A 1 152 ? 40.670 6.057 -18.843 1.00 83.25 152 GLU A O 1
ATOM 1339 N N . GLU A 1 153 ? 39.198 4.374 -19.067 1.00 84.06 153 GLU A N 1
ATOM 1340 C CA . GLU A 1 153 ? 40.189 3.350 -19.410 1.00 84.06 153 GLU A CA 1
ATOM 1341 C C . GLU A 1 153 ? 40.963 3.718 -20.683 1.00 84.06 153 GLU A C 1
ATOM 1343 O O . GLU A 1 153 ? 42.194 3.711 -20.686 1.00 84.06 153 GLU A O 1
ATOM 1348 N N . LEU A 1 154 ? 40.263 4.135 -21.742 1.00 82.75 154 LEU A N 1
ATOM 1349 C CA . LEU A 1 154 ? 40.876 4.548 -23.007 1.00 82.75 154 LEU A CA 1
ATOM 1350 C C . LEU A 1 154 ? 41.784 5.784 -22.855 1.00 82.75 154 LEU A C 1
ATOM 1352 O O . LEU A 1 154 ? 42.804 5.898 -23.541 1.00 82.75 154 LEU A O 1
ATOM 1356 N N . TRP A 1 155 ? 41.425 6.725 -21.977 1.00 74.38 155 TRP A N 1
ATOM 1357 C CA . TRP A 1 155 ? 42.229 7.917 -21.689 1.00 74.38 155 TRP A CA 1
ATOM 1358 C C . TRP A 1 155 ? 43.401 7.634 -20.741 1.00 74.38 155 TRP A C 1
ATOM 1360 O O . TRP A 1 155 ? 44.376 8.386 -20.766 1.00 74.38 155 TRP A O 1
ATOM 1370 N N . ARG A 1 156 ? 43.352 6.553 -19.951 1.00 73.94 156 ARG A N 1
ATOM 1371 C CA . ARG A 1 156 ? 44.437 6.130 -19.050 1.00 73.94 156 ARG A CA 1
ATOM 1372 C C . ARG A 1 156 ? 45.694 5.683 -19.798 1.00 73.94 156 ARG A C 1
ATOM 1374 O O . ARG A 1 156 ? 46.799 5.902 -19.309 1.00 73.94 156 ARG A O 1
ATOM 1381 N N . ASP A 1 157 ? 45.520 5.107 -20.985 1.00 70.62 157 ASP A N 1
ATOM 1382 C CA . ASP A 1 157 ? 46.600 4.532 -21.796 1.00 70.62 157 ASP A CA 1
ATOM 1383 C C . ASP A 1 157 ? 47.234 5.523 -22.793 1.00 70.62 157 ASP A C 1
ATOM 1385 O O . ASP A 1 157 ? 48.111 5.152 -23.579 1.00 70.62 157 ASP A O 1
ATOM 1389 N N . ARG A 1 158 ? 46.832 6.804 -22.782 1.00 63.47 158 ARG A N 1
ATOM 1390 C CA . ARG A 1 158 ? 47.455 7.833 -23.630 1.00 63.47 158 ARG A CA 1
ATOM 1391 C C . ARG A 1 158 ? 48.662 8.480 -22.934 1.00 63.47 158 ARG A C 1
ATOM 1393 O O . ARG A 1 158 ? 48.490 9.054 -21.860 1.00 63.47 158 ARG A O 1
ATOM 1400 N N . PRO A 1 159 ? 49.871 8.457 -23.536 1.00 61.31 159 PRO A N 1
ATOM 1401 C CA . PRO A 1 159 ? 50.998 9.227 -23.018 1.00 61.31 159 PRO A CA 1
ATOM 1402 C C . PRO A 1 159 ? 50.736 10.735 -23.178 1.00 61.31 159 PRO A C 1
ATOM 1404 O O . PRO A 1 159 ? 50.125 11.151 -24.166 1.00 61.31 159 PRO A O 1
ATOM 1407 N N . ILE A 1 160 ? 51.187 11.509 -22.182 1.00 58.06 160 ILE A N 1
ATOM 1408 C CA . ILE A 1 160 ? 51.105 12.982 -22.104 1.00 58.06 160 ILE A CA 1
ATOM 1409 C C . ILE A 1 160 ? 51.879 13.629 -23.255 1.00 58.06 160 ILE A C 1
ATOM 1411 O O . ILE A 1 160 ? 53.034 13.200 -23.487 1.00 58.06 160 ILE A O 1
#

pLDDT: mean 94.18, std 7.5, range [53.34, 98.56]